Protein AF-A0A3D9HTL1-F1 (afdb_monomer_lite)

Organism: NCBI:txid1294267

Structure (mmCIF, N/CA/C/O backbone):
data_AF-A0A3D9HTL1-F1
#
_entry.id   AF-A0A3D9HTL1-F1
#
loop_
_atom_site.group_PDB
_atom_site.id
_atom_site.type_symbol
_atom_site.label_atom_id
_atom_site.label_alt_id
_atom_site.label_comp_id
_atom_site.label_asym_id
_atom_site.label_entity_id
_atom_site.label_seq_id
_atom_site.pdbx_PDB_ins_code
_atom_site.Cartn_x
_atom_site.Cartn_y
_atom_site.Cartn_z
_atom_site.occupancy
_atom_site.B_iso_or_equiv
_atom_site.auth_seq_id
_atom_site.auth_comp_id
_atom_site.auth_asym_id
_atom_site.auth_atom_id
_atom_site.pdbx_PDB_model_num
ATOM 1 N N . MET A 1 1 ? -8.052 -3.669 -10.280 1.00 71.06 1 MET A N 1
ATOM 2 C CA . MET A 1 1 ? -8.790 -4.560 -11.223 1.00 71.06 1 MET A CA 1
ATOM 3 C C . MET A 1 1 ? -8.447 -4.213 -12.680 1.00 71.06 1 MET A C 1
ATOM 5 O O . MET A 1 1 ? -8.212 -3.041 -12.952 1.00 71.06 1 MET A O 1
ATOM 9 N N . LYS A 1 2 ? -8.400 -5.169 -13.625 1.00 70.69 2 LYS A N 1
ATOM 10 C CA . LYS A 1 2 ? -8.270 -4.868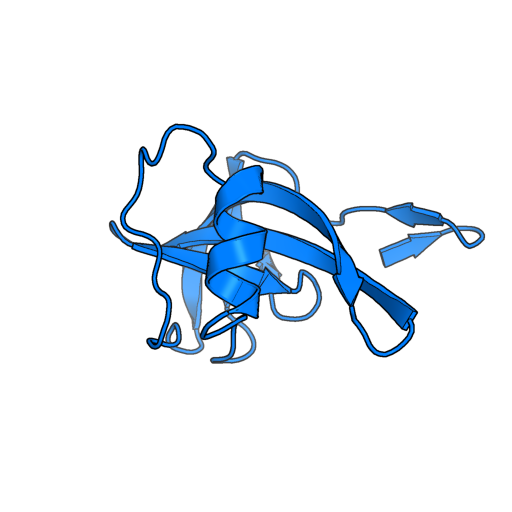 -15.071 1.00 70.69 2 LYS A CA 1
ATOM 11 C C . LYS A 1 2 ? -9.645 -4.969 -15.741 1.00 70.69 2 LYS A C 1
ATOM 13 O O . LYS A 1 2 ? -10.261 -6.025 -15.678 1.00 70.69 2 LYS A O 1
ATOM 18 N N . LEU A 1 3 ? -10.113 -3.898 -16.378 1.00 68.81 3 LEU A N 1
ATOM 19 C CA . LEU A 1 3 ? -11.350 -3.877 -17.166 1.00 68.81 3 LEU A CA 1
ATOM 20 C C . LEU A 1 3 ? -11.003 -3.392 -18.575 1.00 68.81 3 LEU A C 1
ATOM 22 O O . LEU A 1 3 ? -10.484 -2.290 -18.719 1.00 68.81 3 LEU A O 1
ATOM 26 N N . LEU A 1 4 ? -11.229 -4.216 -19.604 1.00 76.00 4 LEU A N 1
ATOM 27 C CA . LEU A 1 4 ? -10.887 -3.888 -21.002 1.00 76.00 4 LEU A CA 1
ATOM 28 C C . LEU A 1 4 ? -9.419 -3.435 -21.189 1.00 76.00 4 LEU A C 1
ATOM 30 O O . LEU A 1 4 ? -9.128 -2.497 -21.923 1.00 76.00 4 LEU A O 1
ATOM 34 N N . GLY A 1 5 ? -8.481 -4.057 -20.463 1.00 72.12 5 GLY A N 1
ATOM 35 C CA . GLY A 1 5 ? -7.054 -3.696 -20.491 1.00 72.12 5 GLY A CA 1
ATOM 36 C C . GLY A 1 5 ? -6.679 -2.451 -19.671 1.00 72.12 5 GLY A C 1
ATOM 37 O O . GLY A 1 5 ? -5.495 -2.203 -19.442 1.00 72.12 5 GLY A O 1
ATOM 38 N N . LEU A 1 6 ? -7.657 -1.706 -19.149 1.00 76.69 6 LEU A N 1
ATOM 39 C CA . LEU A 1 6 ? -7.434 -0.571 -18.257 1.00 76.69 6 LEU A CA 1
ATOM 40 C C . LEU A 1 6 ? -7.333 -1.041 -16.806 1.00 76.69 6 LEU A C 1
ATOM 42 O O . LEU A 1 6 ? -8.204 -1.738 -16.287 1.00 76.69 6 LEU A O 1
ATOM 46 N N . LEU A 1 7 ? -6.258 -0.632 -16.134 1.00 85.81 7 LEU A N 1
ATOM 47 C CA . LEU A 1 7 ? -6.086 -0.845 -14.701 1.00 85.81 7 LEU A CA 1
ATOM 48 C C . LEU A 1 7 ? -6.908 0.203 -13.941 1.00 85.81 7 LEU A C 1
ATOM 50 O O . LEU A 1 7 ? -6.524 1.373 -13.891 1.00 85.81 7 LEU A O 1
ATOM 54 N N . ILE A 1 8 ? -8.042 -0.222 -13.390 1.00 87.62 8 ILE A N 1
ATOM 55 C CA . ILE A 1 8 ? -8.990 0.625 -12.662 1.00 87.62 8 ILE A CA 1
ATOM 56 C C . ILE A 1 8 ? -8.854 0.344 -11.160 1.00 87.62 8 ILE A C 1
ATOM 58 O O . ILE A 1 8 ? -8.854 -0.833 -10.770 1.00 87.62 8 ILE A O 1
ATOM 62 N N . PRO A 1 9 ? -8.753 1.393 -10.319 1.00 91.38 9 PRO A N 1
ATOM 63 C CA . PRO A 1 9 ? -8.750 1.235 -8.873 1.00 91.38 9 PRO A CA 1
ATOM 64 C C . PRO A 1 9 ? -10.099 0.707 -8.383 1.00 91.38 9 PRO A C 1
ATOM 66 O O . PRO A 1 9 ? -11.160 1.248 -8.700 1.00 91.38 9 PRO A O 1
ATOM 69 N N . THR A 1 10 ? -10.025 -0.344 -7.585 1.00 93.88 10 THR A N 1
ATOM 70 C CA . THR A 1 10 ? -11.121 -0.989 -6.860 1.00 93.88 10 THR A CA 1
ATOM 71 C C . THR A 1 10 ? -11.540 -0.161 -5.642 1.00 93.88 10 THR A C 1
ATOM 73 O O . THR A 1 10 ? -12.724 -0.127 -5.284 1.00 93.88 10 THR A O 1
ATOM 76 N N . PHE A 1 11 ? -10.589 0.546 -5.022 1.00 95.25 11 PHE A N 1
ATOM 77 C CA . PHE A 1 11 ? -10.844 1.420 -3.876 1.00 95.25 11 PHE A CA 1
ATOM 78 C C . PHE A 1 11 ? -10.785 2.901 -4.249 1.00 95.25 11 PHE A C 1
ATOM 80 O O . PHE A 1 11 ? -10.148 3.320 -5.215 1.00 95.25 11 PHE A O 1
ATOM 87 N N . ARG A 1 12 ? -11.465 3.725 -3.452 1.00 95.31 12 ARG A N 1
ATOM 88 C CA . ARG A 1 12 ? -11.402 5.189 -3.537 1.00 95.31 12 ARG A CA 1
ATOM 89 C C . ARG A 1 12 ? -10.816 5.753 -2.249 1.00 95.31 12 ARG A C 1
ATOM 91 O O . ARG A 1 12 ? -10.877 5.112 -1.199 1.00 95.31 12 ARG A O 1
ATOM 98 N N . LYS A 1 13 ? -10.297 6.978 -2.306 1.00 96.38 13 LYS A N 1
ATOM 99 C CA . LYS A 1 13 ? -9.962 7.735 -1.094 1.00 96.38 13 LYS A CA 1
ATOM 100 C C . LYS A 1 13 ? -11.182 7.788 -0.163 1.00 96.38 13 LYS A C 1
ATOM 102 O O . LYS A 1 13 ? -12.295 8.000 -0.631 1.00 96.38 13 LYS A O 1
ATOM 107 N N . GLY A 1 14 ? -10.964 7.574 1.130 1.00 96.62 14 GLY A N 1
ATOM 108 C CA . GLY A 1 14 ? -12.011 7.450 2.143 1.00 96.62 14 GLY A CA 1
ATOM 109 C C . GLY A 1 14 ? -12.567 6.033 2.313 1.00 96.62 14 GLY A C 1
ATOM 110 O O . GLY A 1 14 ? -13.396 5.824 3.190 1.00 96.62 14 GLY A O 1
ATOM 111 N N . THR A 1 15 ? -12.123 5.050 1.522 1.00 97.69 15 THR A N 1
ATOM 112 C CA . THR A 1 15 ? -12.576 3.660 1.691 1.00 97.69 15 THR A CA 1
ATOM 113 C C . THR A 1 15 ? -11.859 3.005 2.869 1.00 97.69 15 THR A C 1
ATOM 115 O O . THR A 1 15 ? -10.627 3.022 2.928 1.00 97.69 15 THR A O 1
ATOM 118 N N . SER A 1 16 ? -12.622 2.400 3.777 1.00 98.06 16 SER A N 1
ATOM 119 C CA . SER A 1 16 ? -12.088 1.528 4.826 1.00 98.06 16 SER A CA 1
ATOM 120 C C . SER A 1 16 ? -11.724 0.164 4.245 1.00 98.06 16 SER A C 1
ATOM 122 O O . SER A 1 16 ? -12.521 -0.449 3.530 1.00 98.06 16 SER A O 1
ATOM 124 N N . VAL A 1 17 ? -10.521 -0.307 4.557 1.00 97.81 17 VAL A N 1
ATOM 125 C CA . VAL A 1 17 ? -9.965 -1.559 4.035 1.00 97.81 17 VAL A CA 1
ATOM 126 C C . VAL A 1 17 ? -9.366 -2.412 5.148 1.00 97.81 17 VAL A C 1
ATOM 128 O O . VAL A 1 17 ? -8.953 -1.898 6.191 1.00 97.81 17 VAL A O 1
ATOM 131 N N . ILE A 1 18 ? -9.307 -3.718 4.909 1.00 97.81 18 ILE A N 1
ATOM 132 C CA . ILE A 1 18 ? -8.592 -4.697 5.725 1.00 97.81 18 ILE A CA 1
ATOM 133 C C . ILE A 1 18 ? -7.382 -5.189 4.934 1.00 97.81 18 ILE A C 1
ATOM 135 O O . ILE A 1 18 ? -7.486 -5.499 3.748 1.00 97.81 18 ILE A O 1
ATOM 139 N N . VAL A 1 19 ? -6.239 -5.275 5.608 1.00 96.69 19 VAL A N 1
ATOM 140 C CA . VAL A 1 19 ? -5.010 -5.862 5.068 1.00 96.69 19 VAL A CA 1
ATOM 141 C C . VAL A 1 19 ? -5.158 -7.381 4.997 1.00 96.69 19 VAL A C 1
ATOM 143 O O . VAL A 1 19 ? -5.199 -8.050 6.032 1.00 96.69 19 VAL A O 1
ATOM 146 N N . GLU A 1 20 ? -5.234 -7.934 3.790 1.00 94.88 20 GLU A N 1
ATOM 147 C CA . GLU A 1 20 ? -5.374 -9.378 3.575 1.00 94.88 20 GLU A CA 1
ATOM 148 C C . GLU A 1 20 ? -4.031 -10.103 3.704 1.00 94.88 20 GLU A C 1
ATOM 150 O O . GLU A 1 20 ? -3.948 -11.154 4.347 1.00 94.88 20 GLU A O 1
ATOM 155 N N . GLU A 1 21 ? -2.964 -9.488 3.191 1.00 90.81 21 GLU A N 1
ATOM 156 C CA . GLU A 1 21 ? -1.591 -9.97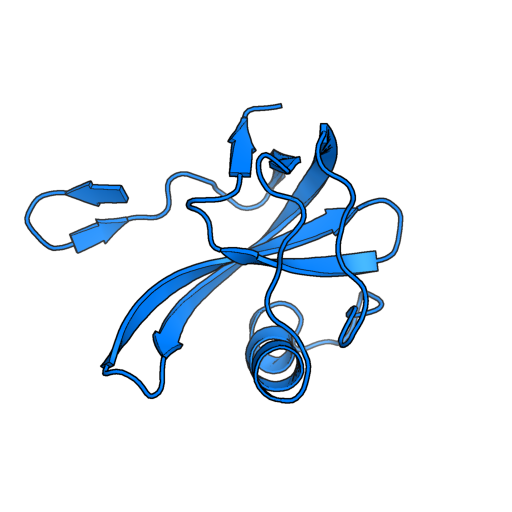2 3.305 1.00 90.81 21 GLU A CA 1
ATOM 157 C C . GLU A 1 21 ? -0.725 -8.976 4.076 1.00 90.81 21 GLU A C 1
ATOM 159 O O . GLU A 1 21 ? -0.749 -7.780 3.803 1.00 90.81 21 GLU A O 1
ATOM 164 N N . ALA A 1 22 ? 0.080 -9.461 5.028 1.00 90.50 22 ALA A N 1
ATOM 165 C CA . ALA A 1 22 ? 0.935 -8.638 5.894 1.00 90.50 22 ALA A CA 1
ATOM 166 C C . ALA A 1 22 ? 2.179 -8.085 5.168 1.00 90.50 22 ALA A C 1
ATOM 168 O O . ALA A 1 22 ? 3.311 -8.236 5.628 1.00 90.50 22 ALA A O 1
ATOM 169 N N . THR A 1 23 ? 1.988 -7.485 3.997 1.00 91.25 23 THR A N 1
ATOM 170 C CA . THR A 1 23 ? 3.052 -7.032 3.108 1.00 91.25 23 THR A CA 1
ATOM 171 C C . THR A 1 23 ? 2.722 -5.654 2.533 1.00 91.25 23 THR A C 1
ATOM 173 O O . THR A 1 23 ? 1.566 -5.274 2.364 1.00 91.25 23 THR A O 1
ATOM 176 N N . CYS A 1 24 ? 3.758 -4.864 2.266 1.00 94.06 24 CYS A N 1
ATOM 177 C CA . CYS A 1 24 ? 3.650 -3.533 1.675 1.00 94.06 24 CYS A CA 1
ATOM 178 C C . CYS A 1 24 ? 4.943 -3.193 0.923 1.00 94.06 24 CYS A C 1
ATOM 180 O O . CYS A 1 24 ? 5.945 -3.910 1.045 1.00 94.06 24 CYS A O 1
ATOM 182 N N . ALA A 1 25 ? 4.943 -2.094 0.168 1.00 94.31 25 ALA A N 1
ATOM 183 C CA . ALA A 1 25 ? 6.182 -1.548 -0.371 1.00 94.31 25 ALA A CA 1
ATOM 184 C C . ALA A 1 25 ? 7.129 -1.161 0.776 1.00 94.31 25 ALA A C 1
ATOM 186 O O . ALA A 1 25 ? 6.683 -0.723 1.839 1.00 94.31 25 ALA A O 1
ATOM 187 N N . ARG A 1 26 ? 8.439 -1.332 0.560 1.00 94.62 26 ARG A N 1
ATOM 188 C CA . ARG A 1 26 ? 9.487 -1.055 1.554 1.00 94.62 26 ARG A CA 1
ATOM 189 C C . ARG A 1 26 ? 10.710 -0.383 0.926 1.00 94.62 26 ARG A C 1
ATOM 191 O O . ARG A 1 26 ? 10.879 -0.402 -0.294 1.00 94.62 26 ARG A O 1
ATOM 198 N N . GLY A 1 27 ? 11.560 0.203 1.768 1.00 94.75 27 GLY A N 1
ATOM 199 C CA . GLY A 1 27 ? 12.819 0.841 1.383 1.00 94.75 27 GLY A CA 1
ATOM 200 C C . GLY A 1 27 ? 12.627 1.947 0.344 1.00 94.75 27 GLY A C 1
ATOM 201 O O . GLY A 1 27 ? 11.684 2.734 0.430 1.00 94.75 27 GLY A O 1
ATOM 202 N N . ALA A 1 28 ? 13.503 1.974 -0.663 1.00 93.44 28 ALA A N 1
ATOM 203 C CA . ALA A 1 28 ? 13.490 2.984 -1.723 1.00 93.44 28 ALA A CA 1
ATOM 204 C C . ALA A 1 28 ? 12.170 3.024 -2.519 1.00 93.44 28 ALA A C 1
ATOM 206 O O . ALA A 1 28 ? 11.737 4.094 -2.944 1.00 93.44 28 ALA A O 1
ATOM 207 N N . ILE A 1 29 ? 11.494 1.880 -2.693 1.00 92.88 29 ILE A N 1
ATOM 208 C CA . ILE A 1 29 ? 10.195 1.831 -3.383 1.00 92.88 29 ILE A CA 1
ATOM 209 C C . ILE A 1 29 ? 9.138 2.566 -2.553 1.00 92.88 29 ILE A C 1
ATOM 211 O O . ILE A 1 29 ? 8.419 3.407 -3.087 1.00 92.88 29 ILE A O 1
ATOM 215 N N . AL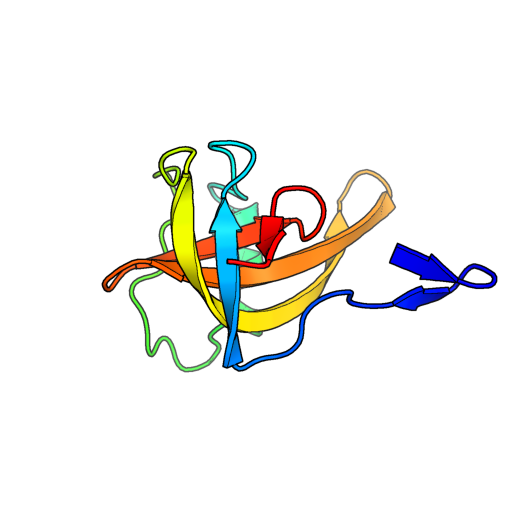A A 1 30 ? 9.072 2.296 -1.245 1.00 94.44 30 ALA A N 1
ATOM 216 C CA . ALA A 1 30 ? 8.150 2.995 -0.350 1.00 94.44 30 ALA A CA 1
ATOM 217 C C . ALA A 1 30 ? 8.430 4.500 -0.313 1.00 94.44 30 ALA A C 1
ATOM 219 O O . ALA A 1 30 ? 7.498 5.294 -0.405 1.00 94.44 30 ALA A O 1
ATOM 220 N N . GLU A 1 31 ? 9.703 4.894 -0.236 1.00 94.81 31 GLU A N 1
ATOM 221 C CA . GLU A 1 31 ? 10.089 6.306 -0.249 1.00 94.81 31 GLU A CA 1
ATOM 222 C C . GLU A 1 31 ? 9.597 7.011 -1.519 1.00 94.81 31 GLU A C 1
ATOM 224 O O . GLU A 1 31 ? 8.974 8.071 -1.442 1.00 94.81 31 GLU A O 1
ATOM 229 N N . ASN A 1 32 ? 9.811 6.393 -2.683 1.00 94.69 32 ASN A N 1
ATOM 230 C CA . ASN A 1 32 ? 9.340 6.922 -3.957 1.00 94.69 32 ASN A CA 1
ATOM 231 C C . ASN A 1 32 ? 7.814 7.013 -4.010 1.00 94.69 32 ASN A C 1
ATOM 233 O O . ASN A 1 32 ? 7.280 8.042 -4.416 1.00 94.69 32 ASN A O 1
ATOM 237 N N . LEU A 1 33 ? 7.105 5.974 -3.566 1.00 96.38 33 LEU A N 1
ATOM 238 C CA . LEU A 1 33 ? 5.643 5.975 -3.526 1.00 96.38 33 LEU A CA 1
ATOM 239 C C . LEU A 1 33 ? 5.101 7.073 -2.604 1.00 96.38 33 LEU A C 1
ATOM 241 O O . LEU A 1 33 ? 4.144 7.754 -2.972 1.00 96.38 33 LEU A O 1
ATOM 245 N N . PHE A 1 34 ? 5.722 7.308 -1.445 1.00 97.00 34 PHE A N 1
ATOM 246 C CA . PHE A 1 34 ? 5.274 8.339 -0.507 1.00 97.00 34 PHE A CA 1
ATOM 247 C C . PHE A 1 34 ? 5.392 9.762 -1.053 1.00 97.00 34 PHE A C 1
ATOM 249 O O . PHE A 1 34 ? 4.561 10.593 -0.699 1.00 97.00 34 PHE A O 1
ATOM 256 N N . ARG A 1 35 ? 6.314 10.036 -1.986 1.00 95.62 35 ARG A N 1
ATOM 257 C CA . ARG A 1 35 ? 6.380 11.341 -2.676 1.00 95.62 35 ARG A CA 1
ATOM 258 C C . ARG A 1 35 ? 5.091 11.678 -3.430 1.00 95.62 35 ARG A C 1
ATOM 260 O O . ARG A 1 35 ? 4.780 12.851 -3.597 1.00 95.62 35 ARG A O 1
ATOM 267 N N . TYR A 1 36 ? 4.337 10.664 -3.851 1.00 95.50 36 TYR A N 1
ATOM 268 C CA . TYR A 1 36 ? 3.064 10.838 -4.550 1.00 95.50 36 TYR A CA 1
ATOM 269 C C . TYR A 1 36 ? 1.850 10.568 -3.663 1.00 95.50 36 TYR A C 1
ATOM 271 O O . TYR A 1 36 ? 0.828 11.239 -3.789 1.00 95.50 36 TYR A O 1
ATOM 279 N N . LEU A 1 37 ? 1.943 9.576 -2.775 1.00 95.31 37 LEU A N 1
ATOM 280 C CA . LEU A 1 37 ? 0.851 9.201 -1.880 1.00 95.31 37 LEU A CA 1
ATOM 281 C C . LEU A 1 37 ? 0.634 10.233 -0.766 1.00 95.31 37 LEU A C 1
ATOM 283 O O . LEU A 1 37 ? -0.494 10.381 -0.298 1.00 95.31 37 LEU A O 1
ATOM 287 N N . ASP A 1 38 ? 1.679 10.938 -0.343 1.00 95.69 38 ASP A N 1
ATOM 288 C CA . ASP A 1 38 ? 1.606 11.980 0.680 1.00 95.69 38 ASP A CA 1
ATOM 289 C C . ASP A 1 38 ? 2.651 13.084 0.417 1.00 95.69 38 ASP A C 1
ATOM 291 O O . ASP A 1 38 ? 3.635 13.214 1.150 1.00 95.69 38 ASP A O 1
ATOM 295 N N . PRO A 1 39 ? 2.464 13.896 -0.644 1.00 93.88 39 PRO A N 1
ATOM 296 C CA . PRO A 1 39 ? 3.455 14.887 -1.079 1.00 93.88 39 PRO A CA 1
ATOM 297 C C . PRO A 1 39 ? 3.756 15.944 -0.009 1.00 93.88 39 PRO A C 1
ATOM 299 O O . PRO A 1 39 ? 4.870 16.455 0.064 1.00 93.88 39 PRO A O 1
ATOM 302 N N . ASN A 1 40 ? 2.782 16.232 0.858 1.00 95.19 40 ASN A N 1
ATOM 303 C CA . ASN A 1 40 ? 2.912 17.205 1.941 1.00 95.19 40 ASN A CA 1
ATOM 304 C C . ASN A 1 40 ? 3.440 16.586 3.246 1.00 95.19 40 ASN A C 1
ATOM 306 O O . ASN A 1 40 ? 3.512 17.290 4.250 1.00 95.19 40 ASN A O 1
ATOM 310 N N . ARG A 1 41 ? 3.788 15.288 3.249 1.00 91.94 41 ARG A N 1
ATOM 311 C CA . ARG A 1 41 ? 4.288 14.548 4.421 1.00 91.94 41 ARG A CA 1
ATOM 312 C C . ARG A 1 41 ? 3.395 14.716 5.653 1.00 91.94 41 ARG A C 1
ATOM 314 O O . ARG A 1 41 ? 3.881 14.903 6.768 1.00 91.94 41 ARG A O 1
ATOM 321 N N . LYS A 1 42 ? 2.077 14.684 5.448 1.00 96.06 42 LYS A N 1
ATOM 322 C CA . LYS A 1 42 ? 1.087 14.826 6.519 1.00 96.06 42 LYS A CA 1
ATOM 323 C C . LYS A 1 42 ? 1.128 13.646 7.495 1.00 96.06 42 LYS A C 1
ATOM 325 O O . LYS A 1 42 ? 0.778 13.809 8.662 1.00 96.06 42 LYS A O 1
ATOM 330 N N . TYR A 1 43 ? 1.514 12.465 7.023 1.00 95.50 43 TYR A N 1
ATOM 331 C CA . TYR A 1 43 ? 1.505 11.221 7.779 1.00 95.50 43 TYR A CA 1
ATOM 332 C C . TYR A 1 43 ? 2.911 10.643 7.938 1.00 95.50 43 TYR A C 1
ATOM 334 O O . TYR A 1 43 ? 3.806 10.846 7.116 1.00 95.50 43 TYR A O 1
ATOM 342 N N . LYS A 1 44 ? 3.104 9.838 8.988 1.00 94.88 44 LYS A N 1
ATOM 343 C CA . LYS A 1 44 ? 4.356 9.109 9.196 1.00 94.88 44 LYS A CA 1
ATOM 344 C C . LYS A 1 44 ? 4.422 7.903 8.254 1.00 94.88 44 LYS A C 1
ATOM 346 O O . LYS A 1 44 ? 3.885 6.840 8.564 1.00 94.88 44 LYS A O 1
ATOM 351 N N . GLY A 1 45 ? 5.078 8.075 7.107 1.00 94.06 45 GLY A N 1
ATOM 352 C CA . GLY A 1 45 ? 5.340 7.002 6.144 1.00 94.06 45 GLY A CA 1
ATOM 353 C C . GLY A 1 45 ? 6.188 5.878 6.741 1.00 94.06 45 GLY A C 1
ATOM 354 O O . GLY A 1 45 ? 7.252 6.122 7.311 1.00 94.06 45 GLY A O 1
ATOM 355 N N . MET A 1 46 ? 5.725 4.636 6.611 1.00 96.00 46 MET A N 1
ATOM 356 C CA . MET A 1 46 ? 6.433 3.459 7.101 1.00 96.00 46 MET A CA 1
ATOM 357 C C . MET A 1 46 ? 7.299 2.844 5.997 1.00 96.00 46 MET A C 1
ATOM 359 O O . MET A 1 46 ? 6.789 2.189 5.093 1.00 96.00 46 MET A O 1
ATOM 363 N N . LEU A 1 47 ? 8.619 3.046 6.079 1.00 94.31 47 LEU A N 1
ATOM 364 C CA . LEU A 1 47 ? 9.567 2.576 5.058 1.00 94.31 47 LEU A CA 1
ATOM 365 C C . LEU A 1 47 ? 9.965 1.104 5.214 1.00 94.31 47 LEU A C 1
ATOM 367 O O . LEU A 1 47 ? 10.222 0.436 4.219 1.00 94.31 47 LEU A O 1
ATOM 371 N N . TYR A 1 48 ? 10.050 0.593 6.444 1.00 92.56 48 TYR A N 1
ATOM 372 C CA . TYR A 1 48 ? 10.601 -0.748 6.706 1.00 92.56 48 TYR A CA 1
ATOM 373 C C . TYR A 1 48 ? 9.664 -1.663 7.499 1.00 92.56 48 TYR A C 1
ATOM 375 O O . TYR A 1 48 ? 9.851 -2.878 7.499 1.00 92.56 48 TYR A O 1
ATOM 383 N N . GLY A 1 49 ? 8.643 -1.101 8.1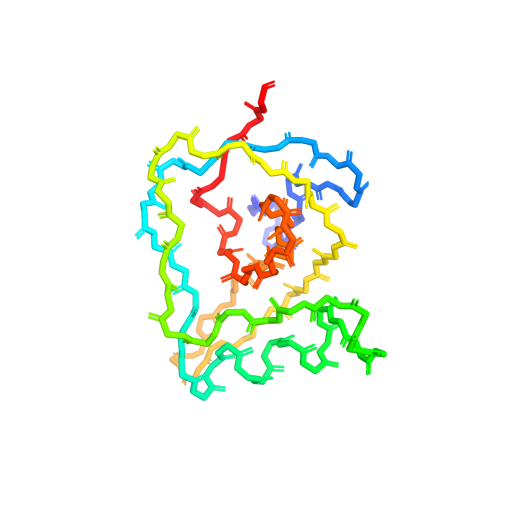48 1.00 91.50 49 GLY A N 1
ATOM 384 C CA . GLY A 1 49 ? 7.615 -1.875 8.837 1.00 91.50 49 GLY A CA 1
ATOM 385 C C . GLY A 1 49 ? 6.605 -2.486 7.869 1.00 91.50 49 GLY A C 1
ATOM 386 O O . GLY A 1 49 ? 6.437 -2.022 6.745 1.00 91.50 49 GLY A O 1
ATOM 387 N N . SER A 1 50 ? 5.897 -3.514 8.328 1.00 93.25 50 SER A N 1
ATOM 388 C CA . SER A 1 50 ? 4.786 -4.121 7.592 1.00 93.25 50 SER A CA 1
ATOM 389 C C . SER A 1 50 ? 3.522 -4.109 8.448 1.00 93.25 50 SER A C 1
ATOM 391 O O . SER A 1 50 ? 3.612 -4.268 9.671 1.00 93.25 50 SER A O 1
ATOM 393 N N . PRO A 1 51 ? 2.348 -3.877 7.845 1.00 94.38 51 PRO A N 1
ATOM 394 C CA . PRO A 1 51 ? 1.096 -3.922 8.576 1.00 94.38 51 PRO A CA 1
ATOM 395 C C . PRO A 1 51 ? 0.774 -5.367 8.965 1.00 94.38 51 PRO A C 1
ATOM 397 O O . PRO A 1 51 ? 1.141 -6.315 8.272 1.00 94.38 51 PRO A O 1
ATOM 400 N N . LYS A 1 52 ? 0.061 -5.551 10.078 1.00 95.38 52 LYS A N 1
ATOM 401 C CA . LYS A 1 52 ? -0.437 -6.878 10.456 1.00 95.38 52 LYS A CA 1
ATOM 402 C C . LYS A 1 52 ? -1.555 -7.298 9.500 1.00 95.38 52 LYS A C 1
ATOM 404 O O . LYS A 1 52 ? -2.401 -6.478 9.146 1.00 95.38 52 LYS A O 1
ATOM 409 N N . ARG A 1 53 ? -1.613 -8.585 9.154 1.00 96.56 53 ARG A N 1
ATOM 410 C CA . ARG A 1 53 ? -2.796 -9.173 8.511 1.00 96.56 53 ARG A CA 1
ATOM 411 C C . ARG A 1 53 ? -4.029 -8.927 9.387 1.00 96.56 53 ARG A C 1
ATOM 413 O O . ARG A 1 53 ? -3.943 -9.016 10.611 1.00 96.56 53 ARG A O 1
ATOM 420 N N . GLY A 1 54 ? -5.150 -8.579 8.767 1.00 96.38 54 GLY A N 1
ATOM 421 C CA . GLY A 1 54 ? -6.385 -8.200 9.450 1.00 96.38 54 GLY A CA 1
ATOM 422 C C . GLY A 1 54 ? -6.400 -6.762 9.981 1.00 96.38 54 GLY A C 1
ATOM 423 O O . GLY A 1 54 ? -7.418 -6.331 10.522 1.00 96.38 54 GLY A O 1
ATOM 424 N N . ALA A 1 55 ? -5.309 -5.996 9.844 1.00 97.25 55 ALA A N 1
ATOM 425 C CA . ALA A 1 55 ? -5.305 -4.597 10.254 1.00 97.25 55 ALA A CA 1
ATOM 426 C C . ALA A 1 55 ? -6.310 -3.796 9.419 1.00 97.25 55 ALA A C 1
ATOM 428 O O . ALA A 1 55 ? -6.307 -3.864 8.189 1.00 97.25 55 ALA A O 1
ATOM 429 N N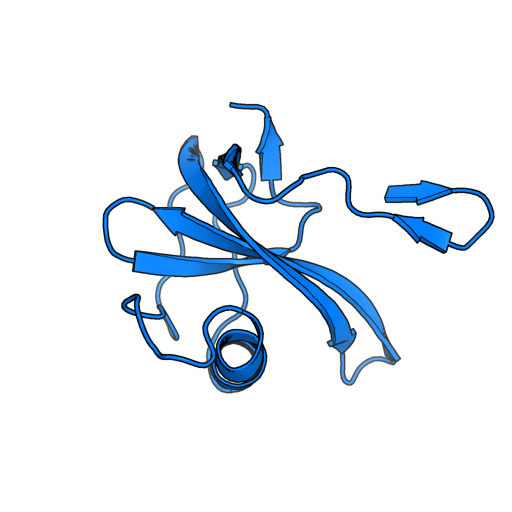 . LYS A 1 56 ? -7.152 -3.020 10.105 1.00 97.69 56 LYS A N 1
ATOM 430 C CA . LYS A 1 56 ? -8.078 -2.073 9.483 1.00 97.69 56 LYS A CA 1
ATOM 431 C C . LYS A 1 56 ? -7.376 -0.742 9.250 1.00 97.69 56 LYS A C 1
ATOM 433 O O . LYS A 1 56 ? -6.666 -0.252 10.131 1.00 97.69 56 LYS A O 1
ATOM 438 N N . GLY A 1 57 ? -7.602 -0.154 8.085 1.00 97.44 57 GLY A N 1
ATOM 439 C CA . GLY A 1 57 ? -7.067 1.152 7.725 1.00 97.44 57 GLY A CA 1
ATOM 440 C C . GLY A 1 57 ? -7.990 1.926 6.797 1.00 97.44 57 GLY A C 1
ATOM 441 O O . GLY A 1 57 ? -9.011 1.418 6.337 1.00 97.44 57 GLY A O 1
ATOM 442 N N . LEU A 1 58 ? -7.610 3.170 6.525 1.00 98.19 58 LEU A N 1
ATOM 443 C CA . LEU A 1 58 ? -8.324 4.071 5.627 1.00 98.19 58 LEU A CA 1
ATOM 444 C C . LEU A 1 58 ? -7.454 4.386 4.414 1.00 98.19 58 LEU A C 1
ATOM 446 O O . LEU A 1 58 ? -6.314 4.826 4.564 1.00 98.19 58 LEU A O 1
ATOM 450 N N . VAL A 1 59 ? -7.994 4.223 3.210 1.00 98.19 59 VAL A N 1
ATOM 451 C CA . VAL A 1 59 ? -7.323 4.677 1.987 1.00 98.19 59 VAL A CA 1
ATOM 452 C C . VAL A 1 59 ? -7.333 6.206 1.958 1.00 98.19 59 VAL A C 1
ATOM 454 O O . VAL A 1 59 ? -8.386 6.822 1.809 1.00 98.19 59 VAL A O 1
ATOM 457 N N . VAL A 1 60 ? -6.170 6.844 2.080 1.00 97.75 60 VAL A N 1
ATOM 458 C CA . VAL A 1 60 ? -6.035 8.314 2.052 1.00 97.75 60 VAL A CA 1
ATOM 459 C C . VAL A 1 60 ? -5.560 8.845 0.700 1.00 97.75 60 VAL A C 1
ATOM 461 O O . VAL A 1 60 ? -5.787 10.015 0.380 1.00 97.75 60 VAL A O 1
ATOM 464 N N . SER A 1 61 ? -4.954 7.986 -0.113 1.00 97.44 61 SER A N 1
ATOM 465 C CA . SER A 1 61 ? -4.451 8.304 -1.449 1.00 97.44 61 SER A CA 1
ATOM 466 C C . SER A 1 61 ? -4.223 7.033 -2.259 1.00 97.44 61 SER A C 1
ATOM 468 O O . SER A 1 61 ? -4.274 5.919 -1.732 1.00 97.44 61 SER A O 1
ATOM 470 N N . LEU A 1 62 ? -4.022 7.193 -3.564 1.00 96.75 62 LEU A N 1
ATOM 471 C CA . LEU A 1 62 ? -3.786 6.083 -4.475 1.00 96.75 62 LEU A CA 1
ATOM 472 C C . LEU A 1 62 ? -3.000 6.548 -5.698 1.00 96.75 62 LEU A C 1
ATOM 474 O O . LEU A 1 62 ? -3.145 7.687 -6.139 1.00 96.75 62 LEU A O 1
ATOM 478 N N . ILE A 1 63 ? -2.162 5.659 -6.223 1.00 96.19 63 ILE A N 1
ATOM 479 C CA . ILE A 1 63 ? -1.312 5.895 -7.386 1.00 96.19 63 ILE A CA 1
ATOM 480 C C . ILE A 1 63 ? -1.248 4.640 -8.251 1.00 96.19 63 ILE A C 1
ATOM 482 O O . ILE A 1 63 ? -1.149 3.521 -7.752 1.00 96.19 63 ILE A O 1
ATOM 486 N N . LYS A 1 64 ? -1.263 4.837 -9.568 1.00 94.94 64 LYS A N 1
ATOM 487 C CA . LYS A 1 64 ? -0.848 3.819 -10.531 1.00 94.94 64 LYS A CA 1
ATOM 488 C C . LYS A 1 64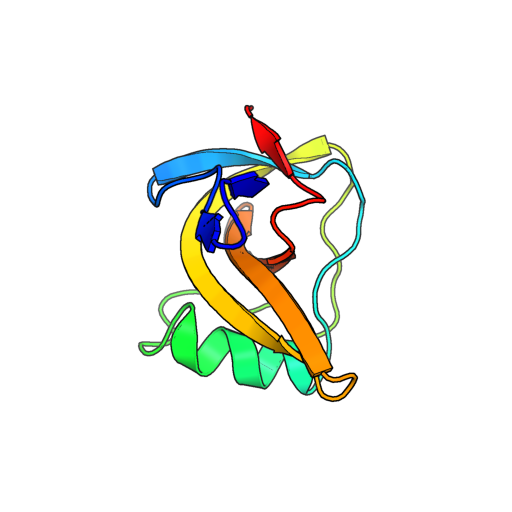 ? 0.669 3.902 -10.680 1.00 94.94 64 LYS A C 1
ATOM 490 O O . LYS A 1 64 ? 1.178 4.925 -11.131 1.00 94.94 64 LYS A O 1
ATOM 495 N N . TYR A 1 65 ? 1.372 2.849 -10.293 1.00 94.12 65 TYR A N 1
ATOM 496 C CA . TYR A 1 65 ? 2.829 2.802 -10.275 1.00 94.12 65 TYR A CA 1
ATOM 497 C C . TYR A 1 65 ? 3.334 1.727 -11.231 1.00 94.12 65 TYR A C 1
ATOM 499 O O . TYR A 1 65 ? 2.792 0.623 -11.265 1.00 94.12 65 TYR A O 1
ATOM 507 N N . LYS A 1 66 ? 4.359 2.064 -12.015 1.00 92.31 66 LYS A N 1
ATOM 508 C CA . LYS A 1 66 ? 5.065 1.117 -12.877 1.00 92.31 66 LYS A CA 1
ATOM 509 C C . LYS A 1 66 ? 6.365 0.725 -12.188 1.00 92.31 66 LYS A C 1
ATOM 511 O O . LYS A 1 66 ? 7.223 1.576 -11.968 1.00 92.31 66 LYS A O 1
ATOM 516 N N . GLU A 1 67 ? 6.480 -0.545 -11.837 1.00 86.56 67 GLU A N 1
ATOM 517 C CA . GLU A 1 67 ? 7.669 -1.108 -11.216 1.00 86.56 67 GLU A CA 1
ATOM 518 C C . GLU A 1 67 ? 8.823 -1.220 -12.220 1.00 86.56 67 GLU A C 1
ATOM 520 O O . GLU A 1 67 ? 8.628 -1.188 -13.439 1.00 86.56 67 GLU A O 1
ATOM 525 N N . ALA A 1 68 ? 10.044 -1.386 -11.706 1.00 85.38 68 ALA A N 1
ATOM 526 C CA . ALA A 1 68 ? 11.238 -1.559 -12.535 1.00 85.38 68 ALA A CA 1
ATOM 527 C C . ALA A 1 68 ? 11.168 -2.815 -13.426 1.00 85.38 68 ALA A C 1
ATOM 529 O O . ALA A 1 68 ? 11.745 -2.827 -14.509 1.00 85.38 68 ALA A O 1
ATOM 530 N N . SER A 1 69 ? 10.413 -3.837 -13.006 1.00 86.69 69 SER A N 1
ATOM 531 C CA . SER A 1 69 ? 10.110 -5.040 -13.796 1.00 86.69 69 SER A CA 1
ATOM 532 C C . SER A 1 69 ? 9.251 -4.758 -15.037 1.00 86.69 69 SER A C 1
ATOM 534 O O . SER A 1 69 ? 9.111 -5.619 -15.901 1.00 86.69 69 SER A O 1
ATOM 536 N N . GLY A 1 70 ? 8.657 -3.564 -15.137 1.00 87.25 70 GLY A N 1
ATOM 537 C CA . GLY A 1 70 ? 7.718 -3.185 -16.188 1.00 87.25 70 GLY A CA 1
ATOM 538 C C . GLY A 1 70 ? 6.254 -3.450 -15.833 1.00 87.25 70 GLY A C 1
ATOM 539 O O . GLY A 1 70 ? 5.369 -2.943 -16.530 1.00 87.25 70 GLY A O 1
ATOM 540 N N . GLU A 1 71 ? 5.989 -4.170 -14.742 1.00 88.81 71 GLU A N 1
ATOM 541 C CA . GLU A 1 71 ? 4.639 -4.406 -14.244 1.00 88.81 71 GLU A CA 1
ATOM 542 C C . GLU A 1 71 ? 4.010 -3.114 -13.713 1.00 88.81 71 GLU A C 1
ATOM 544 O O . GLU A 1 71 ? 4.686 -2.225 -13.197 1.00 88.81 71 GLU A O 1
ATOM 549 N N . THR A 1 72 ? 2.699 -2.968 -13.902 1.00 92.12 72 THR A N 1
ATOM 550 C CA . THR A 1 72 ? 1.957 -1.797 -13.436 1.00 92.12 72 THR A CA 1
ATOM 551 C C . THR A 1 72 ? 0.880 -2.219 -12.459 1.00 92.12 72 THR A C 1
ATOM 553 O O . THR A 1 72 ? -0.043 -2.944 -12.835 1.00 92.12 72 THR A O 1
ATOM 556 N N . SER A 1 73 ? 0.958 -1.665 -11.255 1.00 94.00 73 SER A N 1
ATOM 557 C CA . SER A 1 73 ? 0.080 -1.979 -10.132 1.00 94.00 73 SER A CA 1
ATOM 558 C C . SER A 1 73 ? -0.506 -0.699 -9.542 1.00 94.00 73 SER A C 1
ATOM 560 O O . SER A 1 73 ? 0.008 0.406 -9.742 1.00 94.00 73 SER A O 1
ATOM 562 N N . ILE A 1 74 ? -1.629 -0.824 -8.838 1.00 95.75 74 ILE A N 1
ATOM 563 C CA . ILE A 1 74 ? -2.199 0.289 -8.073 1.00 95.75 74 ILE A CA 1
ATOM 564 C C . ILE A 1 74 ? -1.734 0.139 -6.637 1.00 95.75 74 ILE A C 1
ATOM 566 O O . ILE A 1 74 ? -1.953 -0.901 -6.026 1.00 95.75 74 ILE A O 1
ATOM 570 N N . TYR A 1 75 ? -1.126 1.189 -6.103 1.00 97.12 75 TYR A N 1
ATOM 571 C CA . TYR A 1 75 ? -0.798 1.292 -4.691 1.00 97.12 75 TYR A CA 1
ATOM 572 C C . TYR A 1 75 ? -1.761 2.251 -4.011 1.00 97.12 75 TYR A C 1
ATOM 574 O O . TYR A 1 75 ? -2.035 3.345 -4.507 1.00 97.12 75 TYR A O 1
ATOM 582 N N . CYS A 1 76 ? -2.238 1.849 -2.844 1.00 98.00 76 CYS A N 1
ATOM 583 C CA . CYS A 1 76 ? -3.006 2.668 -1.931 1.00 98.00 76 CYS A CA 1
ATOM 584 C C . CYS A 1 76 ? -2.099 3.148 -0.795 1.00 98.00 76 CYS A C 1
ATOM 586 O O . CYS A 1 76 ? -1.371 2.365 -0.183 1.00 98.00 76 CYS A O 1
ATOM 588 N N . GLY A 1 77 ? -2.187 4.437 -0.478 1.00 97.94 77 GLY A N 1
ATOM 589 C CA . GLY A 1 77 ? -1.738 4.963 0.802 1.00 97.94 77 GLY A CA 1
ATOM 590 C C . GLY A 1 77 ? -2.787 4.611 1.845 1.00 97.94 77 GLY A C 1
ATOM 591 O O . GLY A 1 77 ? -3.868 5.202 1.849 1.00 97.94 77 GLY A O 1
ATOM 592 N N . VAL A 1 78 ? -2.497 3.630 2.694 1.00 98.19 78 VAL A N 1
ATOM 593 C CA . VAL A 1 78 ? -3.412 3.154 3.734 1.00 98.19 78 VAL A CA 1
ATOM 594 C C . VAL A 1 78 ? -2.927 3.659 5.085 1.00 98.19 78 VAL A C 1
ATOM 596 O O . VAL A 1 78 ? -1.829 3.323 5.531 1.00 98.19 78 VAL A O 1
ATOM 599 N N . LEU A 1 79 ? -3.754 4.475 5.733 1.00 98.06 79 LEU A N 1
ATOM 600 C CA . LEU A 1 79 ? -3.510 4.959 7.082 1.00 98.06 79 LEU A CA 1
ATOM 601 C C . LEU A 1 79 ? -4.011 3.918 8.083 1.00 98.06 79 LEU A C 1
ATOM 603 O O . LEU A 1 79 ? -5.209 3.637 8.150 1.00 98.06 79 LEU A O 1
ATOM 607 N N . ILE A 1 80 ? -3.093 3.352 8.860 1.00 97.31 80 ILE A N 1
ATOM 608 C CA . ILE A 1 80 ? -3.393 2.406 9.937 1.00 97.31 80 ILE A CA 1
ATOM 609 C C . ILE A 1 80 ? -2.899 3.042 11.230 1.00 97.31 80 ILE A C 1
ATOM 611 O O . ILE A 1 80 ? -1.695 3.229 11.422 1.00 97.31 80 ILE A O 1
ATOM 615 N N . LYS A 1 81 ? -3.837 3.388 12.119 1.00 91.81 81 LYS A N 1
ATOM 616 C CA . LYS A 1 81 ? -3.583 4.268 13.271 1.00 91.81 81 LYS A CA 1
ATOM 617 C C . LYS A 1 81 ? -3.001 5.609 12.790 1.00 91.81 81 LYS A C 1
ATOM 619 O O . LYS A 1 81 ? -3.718 6.386 12.176 1.00 91.81 81 LYS A O 1
ATOM 624 N N . GLU A 1 82 ? -1.710 5.845 13.004 1.00 92.75 82 GLU A N 1
ATOM 625 C CA . GLU A 1 82 ? -1.007 7.092 12.654 1.00 92.75 82 GLU A CA 1
ATOM 626 C C . GLU A 1 82 ? 0.085 6.886 11.592 1.00 92.75 82 GLU A C 1
ATOM 628 O O . GLU A 1 82 ? 0.862 7.793 11.290 1.00 92.75 82 GLU A O 1
ATOM 633 N N . GLN A 1 83 ? 0.182 5.674 11.041 1.00 96.56 83 GLN A N 1
ATOM 634 C CA . GLN A 1 83 ? 1.246 5.285 10.124 1.00 96.56 83 GLN A CA 1
ATOM 635 C C . GLN A 1 83 ? 0.684 5.062 8.727 1.00 96.56 83 GLN A C 1
ATOM 637 O O . GLN A 1 83 ? -0.334 4.388 8.549 1.00 96.56 83 GLN A O 1
ATOM 642 N N . LEU A 1 84 ? 1.361 5.639 7.737 1.00 97.88 84 LEU A N 1
ATOM 643 C CA . LEU A 1 84 ? 1.012 5.493 6.334 1.00 97.88 84 LEU A CA 1
ATOM 644 C C . LEU A 1 84 ? 1.805 4.338 5.730 1.00 97.88 84 LEU A C 1
ATOM 646 O O . LEU A 1 84 ? 3.035 4.342 5.744 1.00 97.88 84 LEU A O 1
ATOM 650 N N . TYR A 1 85 ? 1.091 3.379 5.157 1.00 98.12 85 TYR A N 1
ATOM 651 C CA . TYR A 1 85 ? 1.666 2.263 4.419 1.00 98.12 85 TYR A CA 1
ATOM 652 C C . TYR A 1 85 ? 1.323 2.399 2.939 1.00 98.12 85 TYR A C 1
ATOM 654 O O . TYR A 1 85 ? 0.196 2.745 2.592 1.00 98.12 85 TYR A O 1
ATOM 662 N N . ALA A 1 86 ? 2.280 2.102 2.065 1.00 97.69 86 ALA A N 1
ATOM 663 C CA . ALA A 1 86 ? 2.034 1.967 0.635 1.00 97.69 86 ALA A CA 1
ATOM 664 C C . ALA A 1 86 ? 1.749 0.490 0.327 1.00 97.69 86 ALA A C 1
ATOM 666 O O . ALA A 1 86 ? 2.670 -0.327 0.275 1.00 97.69 86 ALA A O 1
ATOM 667 N N . ILE A 1 87 ? 0.473 0.137 0.185 1.00 97.31 87 ILE A N 1
ATOM 668 C CA . ILE A 1 87 ? 0.016 -1.249 0.016 1.00 97.31 87 ILE A CA 1
ATOM 669 C C . ILE A 1 87 ? -0.555 -1.409 -1.387 1.00 97.31 87 ILE A C 1
ATOM 671 O O . ILE A 1 87 ? -1.343 -0.580 -1.836 1.00 97.31 87 ILE A O 1
ATOM 675 N N . GLU A 1 88 ? -0.143 -2.458 -2.087 1.00 96.12 88 GLU A N 1
ATOM 676 C CA . GLU A 1 88 ? -0.710 -2.805 -3.386 1.00 96.12 88 GLU A CA 1
ATOM 677 C C . GLU A 1 88 ? -2.198 -3.158 -3.232 1.00 96.12 88 GLU A C 1
ATOM 679 O O . GLU A 1 88 ? -2.584 -3.872 -2.309 1.00 96.12 88 GLU A O 1
ATOM 684 N N . GLU A 1 89 ? -3.043 -2.657 -4.131 1.00 95.25 89 GLU A N 1
ATOM 685 C CA . GLU A 1 89 ? -4.500 -2.793 -4.053 1.00 95.25 89 GLU A CA 1
ATOM 686 C C . GLU A 1 89 ? -4.966 -4.255 -3.960 1.00 95.25 89 GLU A C 1
ATOM 688 O O . GLU A 1 89 ? -5.932 -4.540 -3.259 1.00 95.25 89 GLU A O 1
ATOM 693 N N . SER A 1 90 ? -4.271 -5.177 -4.628 1.00 94.31 90 SER A N 1
ATOM 694 C CA . SER A 1 90 ? -4.563 -6.619 -4.628 1.00 94.31 90 SER A CA 1
ATOM 695 C C . SER A 1 90 ? -4.462 -7.275 -3.247 1.00 94.31 90 SER A C 1
ATOM 697 O O . SER A 1 90 ? -4.991 -8.362 -3.059 1.00 94.31 90 SER A O 1
ATOM 699 N N . ARG A 1 91 ? -3.813 -6.616 -2.279 1.00 96.00 91 ARG A N 1
ATOM 700 C CA . ARG A 1 91 ? -3.567 -7.127 -0.917 1.00 96.00 91 ARG A CA 1
ATOM 701 C C . ARG A 1 91 ? -4.535 -6.551 0.115 1.00 96.00 91 ARG A C 1
ATOM 703 O O . ARG A 1 91 ? -4.305 -6.648 1.326 1.00 96.00 91 ARG A O 1
ATOM 710 N N . LEU A 1 92 ? -5.581 -5.885 -0.363 1.00 96.69 92 LEU A N 1
ATOM 711 C CA . LEU A 1 92 ? -6.589 -5.211 0.437 1.00 96.69 92 LEU A CA 1
ATOM 712 C C . LEU A 1 92 ? -7.971 -5.770 0.110 1.00 96.69 92 LEU A C 1
ATOM 714 O O . LEU A 1 92 ? -8.301 -6.022 -1.045 1.00 96.69 92 LEU A O 1
ATOM 718 N N . THR A 1 93 ? -8.820 -5.847 1.129 1.00 96.50 93 THR A N 1
ATOM 719 C CA . THR A 1 93 ? -10.251 -6.124 0.975 1.00 96.50 93 THR A CA 1
ATOM 720 C C . THR A 1 93 ? -11.091 -5.036 1.640 1.00 96.50 93 THR A C 1
ATOM 722 O O . THR A 1 93 ? -10.576 -4.239 2.429 1.00 96.50 93 THR A O 1
ATOM 725 N N . ARG A 1 94 ? -12.384 -4.955 1.311 1.00 92.88 94 ARG A N 1
ATOM 726 C CA . ARG A 1 94 ? -13.305 -4.008 1.965 1.00 92.88 94 ARG A CA 1
ATOM 727 C C . ARG A 1 94 ? -13.495 -4.405 3.434 1.00 92.88 94 ARG A C 1
ATOM 729 O O . ARG A 1 94 ? -13.596 -5.592 3.734 1.00 92.88 94 ARG A O 1
ATOM 736 N N . ALA A 1 95 ? -13.478 -3.408 4.321 1.00 85.62 95 ALA A N 1
ATOM 737 C CA . ALA A 1 95 ? -13.628 -3.601 5.765 1.00 85.62 95 ALA A CA 1
ATOM 738 C C . ALA A 1 95 ? -15.067 -3.843 6.226 1.00 85.62 95 ALA A C 1
ATOM 740 O O . ALA A 1 95 ? -15.992 -3.433 5.490 1.00 85.62 95 ALA A O 1
#

Radius of gyration: 12.23 Å; chains: 1; bounding box: 27×27×34 Å

Foldseek 3Di:
DADPNDDDQPDDAFFKKFQQDQDAAADPRQVVVCCQQPVPPPAAEDHHGTHDGRQIWGFHGKDFDQDPVRDTFIWTQTDGPRYTTTHTRVRIDGD

Secondary structure (DSSP, 8-state):
-EETTEE--S--TT-EEEESSS----HHHHHHHHHHH-TT--SEE-SS--PPTT-EEEEEEEEEEE-TTS-EEEEEEEEETTEEEEEEGGGEEE-

pLDDT: mean 93.21, std 6.22, range [68.81, 98.19]

Sequence (95 aa):
MKLLGLLIPTFRKGTSVIVEEATCARGAIAENLFRYLDPNRKYKGMLYGSPKRGAKGLVVSLIKYKEASGETSIYCGVLIKEQLYAIEESRLTRA